Protein AF-A0A7L4YUY9-F1 (afdb_monomer_lite)

Structure (mmCIF, N/CA/C/O backbone):
data_AF-A0A7L4YUY9-F1
#
_entry.id   AF-A0A7L4YUY9-F1
#
loop_
_atom_site.group_PDB
_atom_site.id
_atom_site.type_symbol
_atom_site.label_atom_id
_atom_site.label_alt_id
_atom_site.label_comp_id
_atom_site.label_asym_id
_atom_site.label_entity_id
_atom_site.label_seq_id
_atom_site.pdbx_PDB_ins_code
_atom_site.Cartn_x
_atom_site.Cartn_y
_atom_site.Cartn_z
_atom_site.occupancy
_atom_site.B_iso_or_equiv
_atom_site.auth_seq_id
_atom_site.auth_comp_id
_atom_site.auth_asym_id
_atom_site.auth_atom_id
_atom_site.pdbx_PDB_model_num
ATOM 1 N N . MET A 1 1 ? -2.652 10.411 4.230 1.00 56.28 1 MET A N 1
ATOM 2 C CA . MET A 1 1 ? -1.944 10.501 2.955 1.00 56.28 1 MET A CA 1
ATOM 3 C C . MET A 1 1 ? -2.121 9.154 2.320 1.00 56.28 1 MET A C 1
ATOM 5 O O . MET A 1 1 ? -1.880 8.164 3.001 1.00 56.28 1 MET A O 1
ATOM 9 N N . THR A 1 2 ? -2.638 9.149 1.104 1.00 68.12 2 THR A N 1
ATOM 10 C CA . THR A 1 2 ? -2.783 7.935 0.317 1.00 68.12 2 THR A CA 1
ATOM 11 C C . THR A 1 2 ? -1.781 8.059 -0.815 1.00 68.12 2 THR A C 1
ATOM 13 O O . THR A 1 2 ? -1.777 9.084 -1.493 1.00 68.12 2 THR A O 1
ATOM 16 N N . ALA A 1 3 ? -0.887 7.088 -0.957 1.00 79.00 3 ALA A N 1
ATOM 17 C CA . ALA A 1 3 ? 0.052 7.028 -2.073 1.00 79.00 3 ALA A CA 1
ATOM 18 C C . ALA A 1 3 ? -0.301 5.808 -2.923 1.00 79.00 3 ALA A C 1
ATOM 20 O O . ALA A 1 3 ? -0.688 4.780 -2.374 1.00 79.00 3 ALA A O 1
ATOM 21 N N . TYR A 1 4 ? -0.202 5.928 -4.242 1.00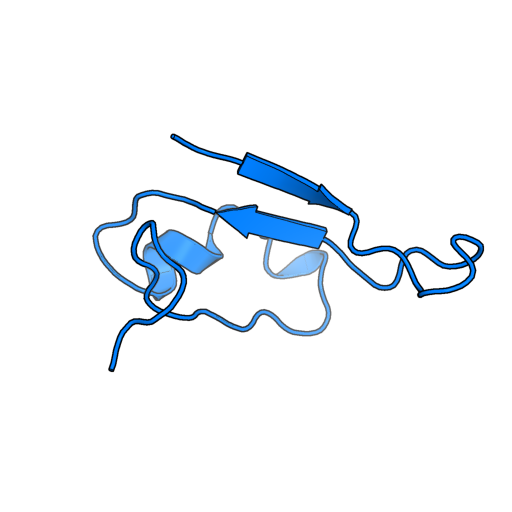 81.94 4 TYR A N 1
ATOM 22 C CA . TYR A 1 4 ? -0.515 4.848 -5.173 1.00 81.94 4 TYR A CA 1
ATOM 23 C C . TYR A 1 4 ? 0.428 4.930 -6.364 1.00 81.94 4 TYR A C 1
ATOM 25 O O . TYR A 1 4 ? 0.604 6.008 -6.935 1.00 81.94 4 TYR A O 1
ATOM 33 N N . GLY A 1 5 ? 1.027 3.810 -6.748 1.00 84.06 5 GLY A N 1
ATOM 34 C CA . GLY A 1 5 ? 1.933 3.795 -7.883 1.00 84.06 5 GLY A CA 1
ATOM 35 C C . GLY A 1 5 ? 2.404 2.400 -8.272 1.00 84.06 5 GLY A C 1
ATOM 36 O O . GLY A 1 5 ? 2.233 1.448 -7.512 1.00 84.06 5 GLY A O 1
ATOM 37 N N . PRO A 1 6 ? 2.988 2.262 -9.471 1.00 84.38 6 PRO A N 1
ATOM 38 C CA . PRO A 1 6 ? 3.630 1.020 -9.861 1.00 84.38 6 PRO A CA 1
ATOM 39 C C . PRO A 1 6 ? 4.760 0.624 -8.934 1.00 84.38 6 PRO A C 1
ATOM 41 O O . PRO A 1 6 ? 5.567 1.462 -8.536 1.00 84.38 6 PRO A O 1
ATOM 44 N N . LEU A 1 7 ? 4.887 -0.681 -8.745 1.00 82.06 7 LEU A N 1
ATOM 45 C CA . LEU A 1 7 ? 6.188 -1.274 -8.513 1.00 82.06 7 LEU A CA 1
ATOM 46 C C . LEU A 1 7 ? 6.907 -1.322 -9.859 1.00 82.06 7 LEU A C 1
ATOM 48 O O . LEU A 1 7 ? 6.333 -1.760 -10.859 1.00 82.06 7 LEU A O 1
ATOM 52 N N . LEU A 1 8 ? 8.135 -0.827 -9.883 1.00 80.25 8 LEU A N 1
ATOM 53 C CA . LEU A 1 8 ? 9.029 -0.940 -11.024 1.00 80.25 8 LEU A CA 1
ATOM 54 C C . LEU A 1 8 ? 10.137 -1.914 -10.642 1.00 80.25 8 LEU A C 1
ATOM 56 O O . LEU A 1 8 ? 10.589 -1.915 -9.499 1.00 80.25 8 LEU A O 1
ATOM 60 N N . SER A 1 9 ? 10.536 -2.743 -11.600 1.00 80.12 9 SER A N 1
ATOM 61 C CA . SER A 1 9 ? 11.789 -3.491 -11.518 1.00 80.12 9 SER A CA 1
ATOM 62 C C . SER A 1 9 ? 12.971 -2.521 -11.394 1.00 80.12 9 SER A C 1
ATOM 64 O O . SER A 1 9 ? 12.865 -1.363 -11.806 1.00 80.12 9 SER A O 1
ATOM 66 N N . ASP A 1 10 ? 14.098 -2.988 -10.858 1.00 82.31 10 ASP A N 1
ATOM 67 C CA . ASP A 1 10 ? 15.314 -2.179 -10.684 1.00 82.31 10 ASP A CA 1
ATOM 68 C C . ASP A 1 10 ? 15.836 -1.609 -12.015 1.00 82.31 10 ASP A C 1
ATOM 70 O O . ASP A 1 10 ? 16.434 -0.535 -12.051 1.00 82.31 10 ASP A O 1
ATOM 74 N N . ASP A 1 11 ? 15.565 -2.304 -13.124 1.00 83.69 11 ASP A N 1
ATOM 75 C CA . ASP A 1 11 ? 15.880 -1.867 -14.489 1.00 83.69 11 ASP A CA 1
ATOM 76 C C . ASP A 1 11 ? 14.815 -0.946 -15.115 1.00 83.69 11 ASP A C 1
ATOM 78 O O . ASP A 1 11 ? 14.995 -0.447 -16.226 1.00 83.69 11 ASP A O 1
ATOM 82 N N . GLY A 1 12 ? 13.689 -0.723 -14.431 1.00 77.75 12 GLY A N 1
ATOM 83 C CA . GLY A 1 12 ? 12.557 0.078 -14.899 1.00 77.75 12 GLY A CA 1
ATOM 84 C C . GLY A 1 12 ? 11.806 -0.497 -16.106 1.00 77.75 12 GLY A C 1
ATOM 85 O O . GLY A 1 12 ? 10.818 0.100 -16.539 1.00 77.75 12 GLY A O 1
ATOM 86 N N . ALA A 1 13 ? 12.236 -1.638 -16.649 1.00 81.94 13 ALA A N 1
ATOM 87 C CA . ALA A 1 13 ? 11.691 -2.213 -17.875 1.00 81.94 13 ALA A CA 1
ATOM 88 C C . ALA A 1 13 ? 10.402 -3.005 -17.618 1.00 81.94 13 ALA A C 1
ATOM 90 O O . ALA A 1 13 ? 9.520 -3.065 -18.478 1.00 81.94 13 ALA A O 1
ATOM 91 N N . ALA A 1 14 ? 10.268 -3.579 -16.420 1.00 78.12 14 ALA A N 1
ATOM 92 C CA . ALA A 1 14 ? 9.092 -4.331 -16.007 1.00 78.12 14 ALA A CA 1
ATOM 93 C C . ALA A 1 14 ? 8.284 -3.595 -14.930 1.00 78.12 14 ALA A C 1
ATOM 95 O O . ALA A 1 14 ? 8.830 -3.003 -13.996 1.00 78.12 14 ALA A O 1
ATOM 96 N N . ARG A 1 15 ? 6.954 -3.695 -15.033 1.00 80.38 15 ARG A N 1
ATOM 97 C CA . ARG A 1 15 ? 6.005 -3.306 -13.984 1.00 80.38 15 ARG A CA 1
ATOM 98 C C . ARG A 1 15 ? 5.413 -4.576 -13.361 1.00 80.38 15 ARG A C 1
ATOM 100 O O . ARG A 1 15 ? 4.388 -5.047 -13.849 1.00 80.38 15 ARG A O 1
ATOM 107 N N . PRO A 1 16 ? 6.043 -5.144 -12.319 1.00 77.75 16 PRO A N 1
ATOM 108 C CA . PRO A 1 16 ? 5.572 -6.383 -11.699 1.00 77.75 16 PRO A CA 1
ATOM 109 C C . PRO A 1 16 ? 4.263 -6.221 -10.913 1.00 77.75 16 PRO A C 1
ATOM 111 O O . PRO A 1 16 ? 3.568 -7.205 -10.690 1.00 77.75 16 PRO A O 1
ATOM 114 N N . GLY A 1 17 ? 3.903 -5.003 -10.495 1.00 83.31 17 GLY A N 1
ATOM 115 C CA . GLY A 1 17 ? 2.690 -4.801 -9.708 1.00 83.31 17 GLY A CA 1
ATOM 116 C C . GLY A 1 17 ? 2.402 -3.348 -9.359 1.00 83.31 17 GLY A C 1
ATOM 117 O O . GLY A 1 17 ? 2.922 -2.412 -9.975 1.00 83.31 17 GLY A O 1
ATOM 118 N N . THR A 1 18 ? 1.569 -3.172 -8.340 1.00 87.06 18 THR A N 1
ATOM 119 C CA . THR A 1 18 ? 1.124 -1.872 -7.839 1.00 87.06 18 THR A CA 1
ATOM 120 C C . THR A 1 18 ? 1.225 -1.852 -6.321 1.00 87.06 18 THR A C 1
ATOM 122 O O . THR A 1 18 ? 0.803 -2.798 -5.664 1.00 87.06 18 THR A O 1
ATOM 125 N N . ALA A 1 19 ? 1.739 -0.758 -5.765 1.00 87.75 19 ALA A N 1
ATOM 126 C CA . ALA A 1 19 ? 1.733 -0.495 -4.336 1.00 87.75 19 ALA A CA 1
ATOM 127 C C . ALA A 1 19 ? 0.744 0.623 -3.990 1.00 87.75 19 ALA A C 1
ATOM 129 O O . ALA A 1 19 ? 0.657 1.645 -4.679 1.00 87.75 19 ALA A O 1
ATOM 130 N N . ALA A 1 20 ? 0.031 0.438 -2.881 1.00 88.12 20 ALA A N 1
ATOM 131 C CA . ALA A 1 20 ? -0.861 1.429 -2.305 1.00 88.12 20 ALA A CA 1
ATOM 132 C C . ALA A 1 20 ? -0.554 1.595 -0.814 1.00 88.12 20 ALA A C 1
ATOM 134 O O . ALA A 1 20 ? -0.490 0.623 -0.068 1.00 88.12 20 ALA A O 1
ATOM 135 N N . LEU A 1 21 ? -0.403 2.838 -0.366 1.00 87.56 21 LEU A N 1
ATOM 136 C CA . LEU A 1 21 ? -0.410 3.189 1.046 1.00 87.56 21 LEU A CA 1
ATOM 137 C C . LEU A 1 21 ? -1.756 3.829 1.350 1.00 87.56 21 LEU A C 1
ATOM 139 O O . LEU A 1 21 ? -2.054 4.894 0.814 1.00 87.56 21 LEU A O 1
ATOM 143 N N . VAL A 1 22 ? -2.553 3.201 2.209 1.00 87.75 22 VAL A N 1
ATOM 144 C CA . VAL A 1 22 ? -3.923 3.630 2.515 1.00 87.75 22 VAL A CA 1
ATOM 145 C C . VAL A 1 22 ? -4.122 3.768 4.020 1.00 87.75 22 VAL A C 1
ATOM 147 O O . VAL A 1 22 ? -3.439 3.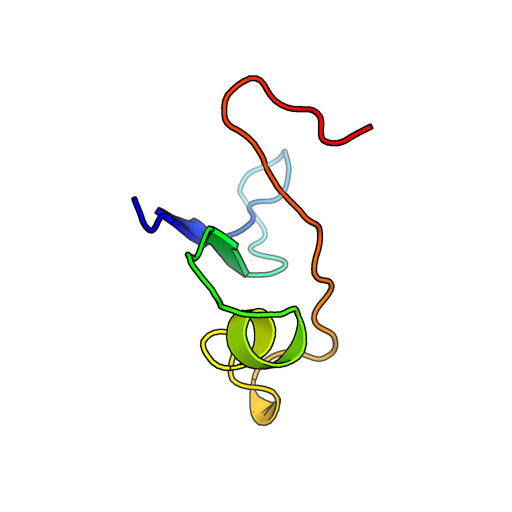126 4.815 1.00 87.75 22 VAL A O 1
ATOM 150 N N . ARG A 1 23 ? -5.073 4.610 4.435 1.00 88.31 23 ARG A N 1
ATOM 151 C CA . ARG A 1 23 ? -5.608 4.543 5.801 1.00 88.31 23 ARG A CA 1
ATOM 152 C C . ARG A 1 23 ? -6.801 3.601 5.785 1.00 88.31 23 ARG A C 1
ATOM 154 O O . ARG A 1 23 ? -7.751 3.864 5.055 1.00 88.31 23 ARG A O 1
ATOM 161 N N . ALA A 1 24 ? -6.757 2.555 6.596 1.00 88.81 24 ALA A N 1
ATOM 162 C CA . ALA A 1 24 ? -7.826 1.574 6.694 1.00 88.81 24 ALA A CA 1
ATOM 163 C C . ALA A 1 24 ? -8.022 1.143 8.156 1.00 88.81 24 ALA A C 1
ATOM 165 O O . ALA A 1 24 ? -7.051 1.133 8.916 1.00 88.81 24 ALA A O 1
ATOM 166 N N . PRO A 1 25 ? -9.253 0.781 8.557 1.00 88.31 25 PRO A N 1
ATOM 167 C CA . PRO A 1 25 ? -9.544 0.285 9.903 1.00 88.31 25 PRO A CA 1
ATOM 168 C C . PRO A 1 25 ? -8.958 -1.110 10.177 1.00 88.31 25 PRO A C 1
ATOM 170 O O . PRO A 1 25 ? -8.901 -1.529 11.327 1.00 88.31 25 PRO A O 1
ATOM 173 N N . GLY A 1 26 ? -8.520 -1.828 9.140 1.00 86.56 26 GLY A N 1
ATOM 174 C CA . GLY A 1 26 ? -7.953 -3.167 9.244 1.00 86.56 26 GLY A CA 1
ATOM 175 C C . GLY A 1 26 ? -7.414 -3.669 7.901 1.00 86.56 26 GLY A C 1
ATOM 176 O O . GLY A 1 26 ? -7.597 -2.996 6.882 1.00 86.56 26 GLY A O 1
ATOM 177 N N . PRO A 1 27 ? -6.749 -4.836 7.891 1.00 84.12 27 PRO A N 1
ATOM 178 C CA . PRO A 1 27 ? -6.066 -5.362 6.712 1.00 84.12 27 PRO A 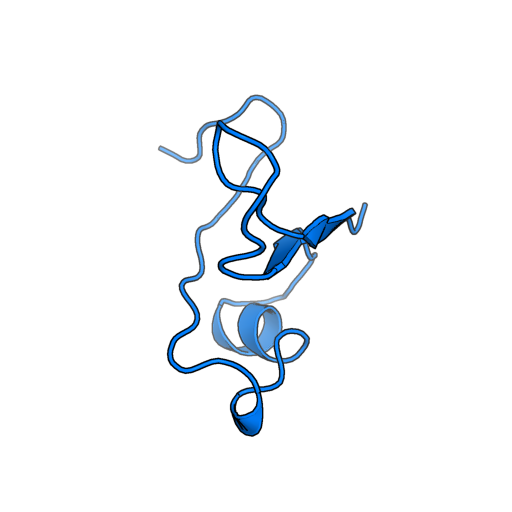CA 1
ATOM 179 C C . PRO A 1 27 ? -7.012 -5.651 5.541 1.00 84.12 27 PRO A C 1
ATOM 181 O O . PRO A 1 27 ? -6.681 -5.298 4.416 1.00 84.12 27 PRO A O 1
ATOM 184 N N . ASP A 1 28 ? -8.213 -6.179 5.780 1.00 85.88 28 ASP A N 1
ATOM 185 C CA . ASP A 1 28 ? -9.165 -6.479 4.696 1.00 85.88 28 ASP A CA 1
ATOM 186 C C . ASP A 1 28 ? -9.675 -5.200 4.016 1.00 85.88 28 ASP A C 1
ATOM 188 O O . ASP A 1 28 ? -9.723 -5.094 2.792 1.00 85.88 28 ASP A O 1
ATOM 192 N N . ALA A 1 29 ? -9.938 -4.155 4.805 1.00 87.25 29 ALA A N 1
ATOM 193 C CA . ALA A 1 29 ? -10.273 -2.836 4.273 1.00 87.25 29 ALA A CA 1
ATOM 194 C C . ALA A 1 29 ? -9.081 -2.170 3.556 1.00 87.25 29 ALA A C 1
ATOM 196 O O . ALA A 1 29 ? -9.284 -1.338 2.673 1.00 87.25 29 ALA A O 1
ATOM 197 N N . ALA A 1 30 ? -7.844 -2.528 3.918 1.00 87.62 30 ALA A N 1
ATOM 198 C CA . ALA A 1 30 ? -6.644 -2.071 3.224 1.00 87.62 30 ALA A CA 1
ATOM 199 C C . ALA A 1 30 ? -6.420 -2.795 1.886 1.00 87.62 30 ALA A C 1
ATOM 201 O O . ALA A 1 30 ? -5.791 -2.214 1.004 1.00 87.62 30 ALA A O 1
ATOM 202 N N . ARG A 1 31 ? -6.945 -4.021 1.725 1.00 84.44 31 ARG A N 1
ATOM 203 C CA . ARG A 1 31 ? -6.888 -4.794 0.472 1.00 84.44 31 ARG A CA 1
ATOM 204 C C . ARG A 1 31 ? -7.868 -4.299 -0.576 1.00 84.44 31 ARG A C 1
ATOM 206 O O . ARG A 1 31 ? -7.498 -4.240 -1.737 1.00 84.44 31 ARG A O 1
ATOM 213 N N . ALA A 1 32 ? -9.066 -3.873 -0.178 1.00 84.00 32 ALA A N 1
ATOM 214 C CA . ALA A 1 32 ? -10.142 -3.481 -1.099 1.00 84.00 32 ALA A CA 1
ATOM 215 C C . ALA A 1 32 ? -9.740 -2.551 -2.279 1.00 84.00 32 ALA A C 1
ATOM 217 O O . ALA A 1 32 ? -10.267 -2.730 -3.379 1.00 84.00 32 ALA A O 1
ATOM 218 N N . PRO A 1 33 ? -8.824 -1.569 -2.124 1.00 80.81 33 PRO A N 1
ATOM 219 C CA . PRO A 1 33 ? -8.364 -0.726 -3.234 1.00 80.81 33 PRO A CA 1
ATOM 220 C C . PRO A 1 33 ? -7.541 -1.474 -4.295 1.00 80.81 33 PRO A C 1
ATOM 222 O O . PRO A 1 33 ? -7.527 -1.073 -5.459 1.00 80.81 33 PRO A O 1
ATOM 225 N N . LEU A 1 34 ? -6.848 -2.546 -3.905 1.00 76.00 34 LEU A N 1
ATOM 226 C CA . LEU A 1 34 ? -6.185 -3.486 -4.801 1.00 76.00 34 LEU A CA 1
ATOM 227 C C . LEU A 1 34 ? -7.236 -4.529 -5.183 1.00 76.00 34 LEU A C 1
ATOM 229 O O . LEU A 1 34 ? -7.414 -5.524 -4.495 1.00 76.00 34 LEU A O 1
ATOM 233 N N . THR A 1 35 ? -8.000 -4.243 -6.237 1.00 70.31 35 THR A N 1
ATOM 234 C CA . THR A 1 35 ? -9.121 -5.081 -6.688 1.00 70.31 35 THR A CA 1
ATOM 235 C C . THR A 1 35 ? -8.676 -6.545 -6.777 1.00 70.31 35 THR A C 1
ATOM 237 O O . THR A 1 35 ? -7.799 -6.846 -7.587 1.00 70.31 35 THR A O 1
ATOM 240 N N . GLU A 1 36 ? -9.253 -7.424 -5.949 1.00 61.91 36 GLU A N 1
ATOM 241 C CA . GLU A 1 36 ? -8.805 -8.822 -5.785 1.00 61.91 36 GLU A CA 1
ATOM 242 C C . GLU A 1 36 ? -8.767 -9.589 -7.120 1.00 61.91 36 GLU A C 1
ATOM 244 O O . GLU A 1 36 ? -7.885 -10.408 -7.330 1.00 61.91 36 GLU A O 1
ATOM 249 N N . ASP A 1 37 ? -9.633 -9.241 -8.078 1.00 61.00 37 ASP A N 1
ATOM 250 C CA . ASP A 1 37 ? -9.674 -9.856 -9.416 1.00 61.00 37 ASP A CA 1
ATOM 251 C C . ASP A 1 37 ? -8.565 -9.403 -10.388 1.00 61.00 37 ASP A C 1
ATOM 253 O O . ASP A 1 37 ? -8.420 -9.968 -11.472 1.00 61.00 37 ASP A O 1
ATOM 257 N N . ARG A 1 38 ? -7.797 -8.349 -10.071 1.00 67.75 38 ARG A N 1
ATOM 258 C CA . ARG A 1 38 ? -6.748 -7.821 -10.971 1.00 67.75 38 ARG A CA 1
ATOM 259 C C . ARG A 1 38 ? -5.331 -8.217 -10.590 1.00 67.75 38 ARG A C 1
ATOM 261 O O . ARG A 1 38 ? -4.429 -8.035 -11.409 1.00 67.75 38 ARG A O 1
ATOM 268 N N . TYR A 1 39 ? -5.124 -8.704 -9.375 1.00 70.00 39 TYR A N 1
ATOM 269 C CA . TYR A 1 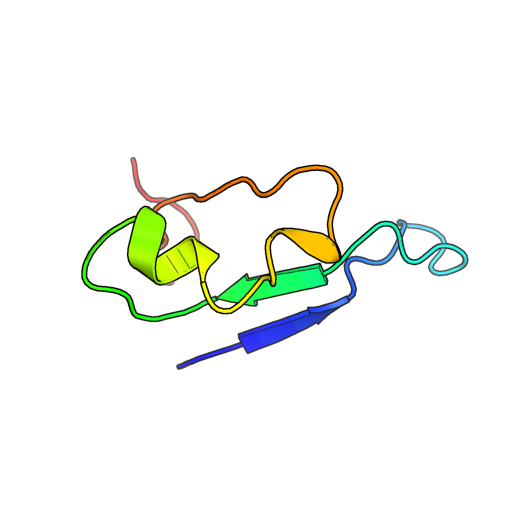39 ? -3.805 -9.041 -8.862 1.00 70.00 39 TYR A CA 1
ATOM 270 C C . TYR A 1 39 ? -3.816 -10.487 -8.389 1.00 70.00 39 TYR A C 1
ATOM 272 O O . TYR A 1 39 ? -4.732 -10.893 -7.688 1.00 70.00 39 TYR A O 1
ATOM 280 N N . ALA A 1 40 ? -2.800 -11.258 -8.781 1.00 74.19 40 ALA A N 1
ATOM 281 C CA . ALA A 1 40 ? -2.707 -12.666 -8.404 1.00 74.19 40 ALA A CA 1
ATOM 282 C C . ALA A 1 40 ? -2.668 -12.846 -6.877 1.00 74.19 40 ALA A C 1
ATOM 284 O O . ALA A 1 40 ? -3.287 -13.769 -6.360 1.00 74.19 40 ALA A O 1
ATOM 285 N N . GLU A 1 41 ? -1.980 -11.943 -6.168 1.00 78.38 41 GLU A N 1
ATOM 286 C CA . GLU A 1 41 ? -1.879 -11.915 -4.707 1.00 78.38 41 GLU A CA 1
ATOM 287 C C . GLU A 1 41 ? -1.737 -10.465 -4.200 1.00 78.38 41 GLU A C 1
ATOM 289 O O . GLU A 1 41 ? -1.225 -9.594 -4.911 1.00 78.38 41 GLU A O 1
ATOM 294 N N . ALA A 1 42 ? -2.191 -10.201 -2.967 1.00 83.69 42 ALA A N 1
ATOM 295 C CA . ALA A 1 42 ? -2.084 -8.898 -2.305 1.00 83.69 42 ALA A CA 1
ATOM 296 C C . ALA A 1 42 ? -1.647 -9.036 -0.833 1.00 83.69 42 ALA A C 1
ATOM 298 O O . ALA A 1 42 ? -2.412 -9.460 0.047 1.00 83.69 42 ALA A O 1
ATOM 299 N N . GLU A 1 43 ? -0.413 -8.619 -0.552 1.00 85.75 43 GLU A N 1
ATOM 300 C CA . GLU A 1 43 ? 0.153 -8.563 0.797 1.00 85.75 43 GLU A CA 1
ATOM 301 C C . GLU A 1 43 ? -0.152 -7.221 1.476 1.00 85.75 43 GLU A C 1
ATOM 303 O O . GLU A 1 43 ? -0.118 -6.159 0.852 1.00 85.75 43 GLU A O 1
ATOM 308 N N . VAL A 1 44 ? -0.456 -7.257 2.777 1.00 88.12 44 VAL A N 1
ATOM 309 C CA . VAL A 1 44 ? -0.764 -6.059 3.570 1.00 88.12 44 VAL A CA 1
ATOM 310 C C . VAL A 1 44 ? 0.110 -6.013 4.806 1.00 88.12 44 VAL A C 1
ATOM 312 O O . VAL A 1 44 ? 0.116 -6.940 5.613 1.00 88.12 44 VAL A O 1
ATOM 315 N N . HIS A 1 45 ? 0.780 -4.877 4.990 1.00 87.69 45 HIS A N 1
ATOM 316 C CA . HIS A 1 45 ? 1.640 -4.620 6.138 1.00 87.69 45 HIS A CA 1
ATOM 317 C C . HIS A 1 45 ? 1.232 -3.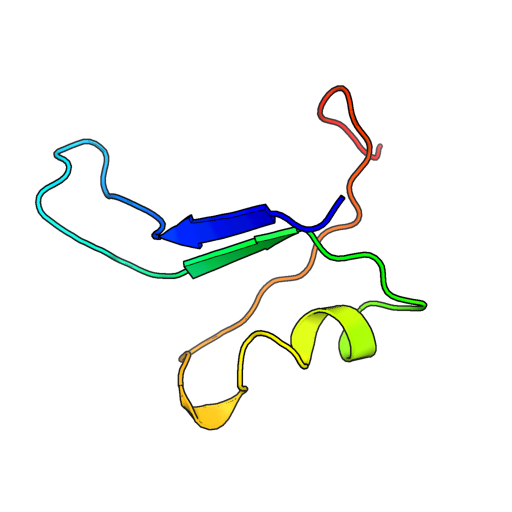326 6.840 1.00 87.69 45 HIS A C 1
ATOM 319 O O . HIS A 1 45 ? 0.952 -2.309 6.200 1.00 87.69 45 HIS A O 1
ATOM 325 N N . ALA A 1 46 ? 1.230 -3.349 8.174 1.00 87.06 46 ALA A N 1
ATOM 326 C CA . ALA A 1 46 ? 1.037 -2.145 8.971 1.00 87.06 46 ALA A CA 1
ATOM 327 C C . ALA A 1 46 ? 2.220 -1.190 8.758 1.00 87.06 46 ALA A C 1
ATOM 329 O O . ALA A 1 46 ? 3.381 -1.585 8.864 1.00 87.06 46 ALA A O 1
ATOM 330 N N . TRP A 1 47 ? 1.932 0.080 8.470 1.00 84.19 47 TRP A N 1
ATOM 331 C CA . TRP A 1 47 ? 2.961 1.057 8.126 1.00 84.19 47 TRP A CA 1
ATOM 332 C C . TRP A 1 47 ? 2.858 2.343 8.945 1.00 84.19 47 TRP A C 1
ATOM 334 O O . TRP A 1 47 ? 1.775 2.856 9.230 1.00 84.19 47 TRP A O 1
ATOM 344 N N . ARG A 1 48 ? 4.030 2.889 9.278 1.00 81.75 48 ARG A N 1
ATOM 345 C CA . ARG A 1 48 ? 4.245 4.158 9.977 1.00 81.75 48 ARG A CA 1
ATOM 346 C C . ARG A 1 48 ? 5.290 4.969 9.206 1.00 81.75 48 ARG A C 1
ATOM 348 O O . ARG A 1 48 ? 6.322 4.423 8.811 1.00 81.75 48 ARG A O 1
ATOM 355 N N . PHE A 1 49 ? 5.067 6.278 9.066 1.00 73.69 49 PHE A N 1
ATOM 356 C CA . PHE A 1 49 ? 6.090 7.205 8.564 1.00 73.69 49 PHE A CA 1
ATOM 357 C C . PHE A 1 49 ? 7.392 7.044 9.361 1.00 73.69 49 PHE A C 1
ATOM 359 O O . PHE A 1 49 ? 7.366 7.009 10.589 1.00 73.69 49 PHE A O 1
ATOM 366 N N . GLY A 1 50 ? 8.524 6.929 8.665 1.00 80.31 50 GLY A N 1
ATOM 367 C CA . GLY A 1 50 ? 9.812 6.577 9.277 1.00 80.31 50 GLY A CA 1
ATOM 368 C C . GLY A 1 50 ? 10.185 5.095 9.150 1.00 80.31 50 GLY A C 1
ATOM 369 O O . GLY A 1 50 ? 11.271 4.704 9.561 1.00 80.31 50 GLY A O 1
ATOM 370 N N . GLY A 1 51 ? 9.335 4.276 8.524 1.00 66.12 51 GLY A N 1
ATOM 371 C CA . GLY A 1 51 ? 9.780 3.060 7.843 1.00 66.12 51 GLY A CA 1
ATOM 372 C C . GLY A 1 51 ? 9.842 1.775 8.664 1.00 66.12 51 GLY A C 1
ATOM 373 O O . GLY A 1 51 ? 10.280 0.775 8.111 1.00 66.12 51 GLY A O 1
ATOM 374 N N . ARG A 1 52 ? 9.381 1.731 9.922 1.00 57.66 52 ARG A N 1
ATOM 375 C CA . ARG A 1 52 ? 9.153 0.446 10.619 1.00 57.66 52 ARG A CA 1
ATOM 376 C C . ARG A 1 52 ? 7.939 0.486 11.541 1.00 57.66 52 ARG A C 1
ATOM 378 O O . ARG A 1 52 ? 7.916 1.246 12.511 1.00 57.66 52 ARG A O 1
ATOM 385 N N . ALA A 1 53 ? 6.949 -0.358 11.280 1.00 61.81 53 ALA A N 1
ATOM 386 C CA . ALA A 1 53 ? 6.236 -1.013 12.372 1.00 61.81 53 ALA A CA 1
ATOM 387 C C . ALA A 1 53 ? 7.174 -2.110 12.911 1.00 61.81 53 ALA A C 1
ATOM 389 O O . ALA A 1 53 ? 7.895 -2.713 12.116 1.00 61.81 53 ALA A O 1
ATOM 390 N N . ALA A 1 54 ? 7.271 -2.231 14.237 1.00 57.16 54 ALA A N 1
ATOM 391 C CA . ALA A 1 54 ? 8.050 -3.292 14.877 1.00 57.16 54 ALA A CA 1
ATOM 392 C C . ALA A 1 54 ? 7.394 -4.654 14.632 1.00 57.16 54 ALA A C 1
ATOM 394 O O . ALA A 1 54 ? 6.147 -4.663 14.505 1.00 57.16 54 ALA A O 1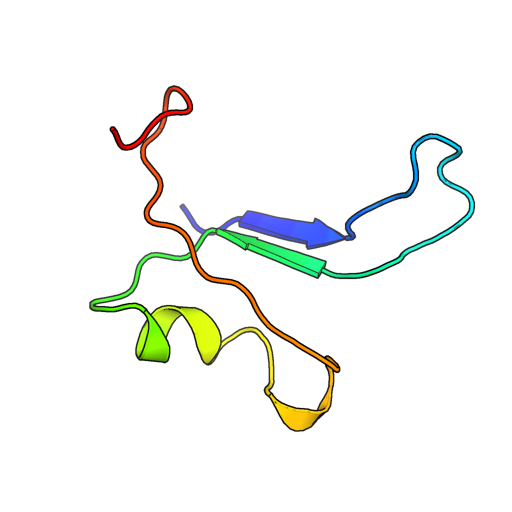
#

pLDDT: mean 79.27, std 9.06, range [56.28, 88.81]

Foldseek 3Di:
DKDKDFDADPVNPDGLGIDIDDDDPDFVRVCVVVPPVPDPDDDDDDDDPPGDDD

Sequence (54 aa):
MTAYGPLLSDDGAARPGTAALVRAPGPDAARAPLTEDRYAEAEVHAWRFGGRAA

Radius of gyration: 12.24 Å; chains: 1; bounding box: 26×23×33 Å

Secondary structure (DSSP, 8-state):
--EEEEE--TTSS---EEEEE---SSHHHHHTTS-TTT-S--------TTS---